Protein AF-A0A0J9E3T3-F1 (afdb_monomer)

Secondary structure (DSSP, 8-state):
-HHHHHHHHHHHHHHT-SPTTSPPHHHHHHHHHHHHHHHHHHHHHHHHHHTTTSTTHHHHHHHHHHHHHHHHHHHHHHHTT--

Organism: NCBI:txid1675527

Foldseek 3Di:
DLVVLLVVQVVCQVVCVDPPPDDRPSVVSVVVVVVLVVVLQVVLVVQLVVVPPDPVSVVSSVVSNVVSVVVVVVVSCVSVVHD

InterPro domains:
  IPR009739 Lysozyme inhibitor LprI-like, N-terminal [PF07007] (2-75)

Radius of gyration: 16.85 Å; Cα contacts (8 Å, |Δi|>4): 51; chains: 1; bounding box: 43×18×44 Å

pLDDT: mean 94.8, std 6.55, range [55.19, 98.81]

Nearest PDB structures (foldseek):
  1yd8-assembly2_G  TM=4.073E-01  e=3.487E+00  Homo sapiens
  1wr6-assembly3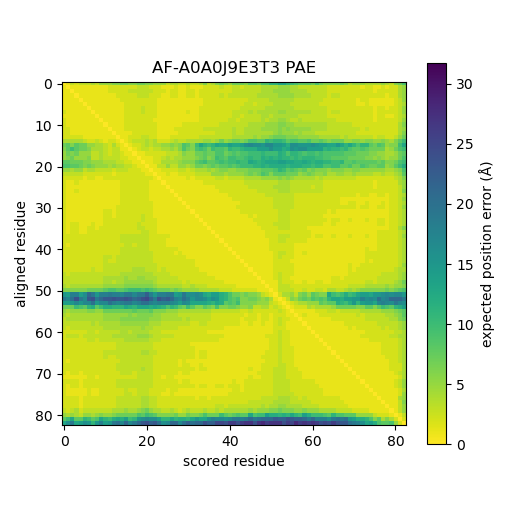_C  TM=3.804E-01  e=8.112E+00  Homo sapiens

Mean predicted aligned error: 3.54 Å

Sequence (83 aa):
MYRELRAQERREDASGGTPKGAPRQADLLRDMQRAWITFRDRTCDYERAQWGGGTGGGPAYTNCLMVQTAKQTIYLEQAMGYN

Solvent-accessible surface area (backbone atoms only — not comparable to full-atom values): 4602 Å² total; per-residue (Å²): 94,72,72,55,48,42,51,52,31,46,49,40,48,72,73,57,76,45,58,91,91,56,84,54,55,38,56,52,52,50,52,50,52,57,52,46,52,54,50,48,54,54,50,24,53,52,55,17,57,76,48,51,95,51,85,57,18,60,59,46,26,54,50,39,52,52,53,52,49,51,53,50,51,54,53,45,36,48,76,64,70,56,130

Structure (mmCIF, N/CA/C/O backbone):
data_AF-A0A0J9E3T3-F1
#
_entry.id   AF-A0A0J9E3T3-F1
#
loop_
_atom_site.group_PDB
_atom_site.id
_atom_site.type_symbol
_atom_site.label_atom_id
_atom_site.label_alt_id
_atom_site.label_comp_id
_atom_site.label_asym_id
_atom_site.label_entity_id
_atom_site.label_seq_id
_atom_site.pdbx_PDB_ins_code
_atom_site.Cartn_x
_atom_site.Cartn_y
_atom_site.Cartn_z
_atom_site.occupancy
_atom_site.B_iso_or_equiv
_atom_site.auth_seq_id
_atom_site.auth_comp_id
_atom_site.auth_asym_id
_atom_site.auth_atom_id
_atom_site.pdbx_PDB_model_num
ATOM 1 N N . MET A 1 1 ? 4.603 -1.831 13.021 1.00 91.00 1 MET A N 1
ATOM 2 C CA . MET A 1 1 ? 3.865 -0.857 12.187 1.00 91.00 1 MET A CA 1
ATOM 3 C C . MET A 1 1 ? 2.475 -1.345 11.782 1.00 91.00 1 MET A C 1
ATOM 5 O O . MET A 1 1 ? 1.590 -1.263 12.618 1.00 91.00 1 MET A O 1
ATOM 9 N N . TYR A 1 2 ? 2.223 -1.935 10.599 1.00 96.25 2 TYR A N 1
ATOM 10 C CA . TYR A 1 2 ? 0.834 -2.252 10.167 1.00 96.25 2 TYR A CA 1
ATOM 11 C C . TYR A 1 2 ? -0.010 -3.034 11.194 1.00 96.25 2 TYR A C 1
ATOM 13 O O . TYR A 1 2 ? -1.159 -2.684 11.455 1.00 96.25 2 TYR A O 1
ATOM 21 N N . ARG A 1 3 ? 0.541 -4.111 11.773 1.00 97.12 3 ARG A N 1
ATOM 22 C CA . ARG A 1 3 ? -0.195 -4.949 12.737 1.00 97.12 3 ARG A CA 1
ATOM 23 C C . ARG A 1 3 ? -0.550 -4.194 14.017 1.00 97.12 3 ARG A C 1
ATOM 25 O O . ARG A 1 3 ? -1.624 -4.436 14.562 1.00 97.12 3 ARG A O 1
ATOM 32 N N . GLU A 1 4 ? 0.342 -3.317 14.466 1.00 96.44 4 GLU A N 1
ATOM 33 C CA . GLU A 1 4 ? 0.168 -2.491 15.663 1.00 96.44 4 GLU A CA 1
ATOM 34 C C . GLU A 1 4 ? -0.873 -1.408 15.408 1.00 96.44 4 GLU A C 1
ATOM 36 O O . GLU A 1 4 ? -1.876 -1.387 16.115 1.00 96.44 4 GLU A O 1
ATOM 41 N N . LEU A 1 5 ? -0.717 -0.621 14.335 1.00 97.25 5 LEU A N 1
ATOM 42 C CA . LEU A 1 5 ? -1.704 0.386 13.944 1.00 97.25 5 LEU A CA 1
ATOM 43 C C . LEU A 1 5 ? -3.086 -0.250 13.778 1.00 97.25 5 LEU A C 1
ATOM 45 O O . LEU A 1 5 ? -4.054 0.182 14.385 1.00 97.25 5 LEU A O 1
ATOM 49 N N . ARG A 1 6 ? -3.193 -1.378 13.068 1.00 97.62 6 ARG A N 1
ATOM 50 C CA . ARG A 1 6 ? -4.483 -2.066 12.911 1.00 97.62 6 ARG A CA 1
ATOM 5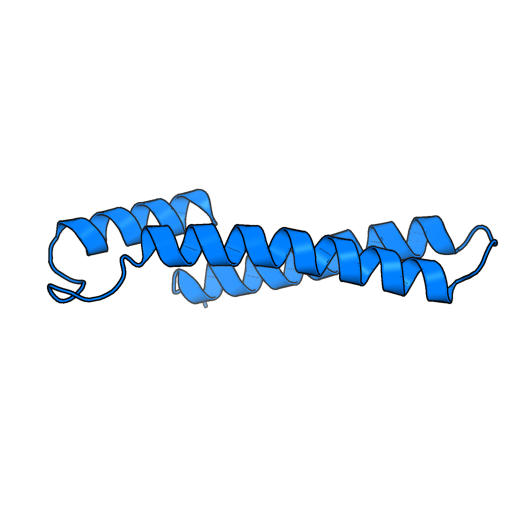1 C C . ARG A 1 6 ? -5.046 -2.612 14.225 1.00 97.62 6 ARG A C 1
ATOM 53 O O . ARG A 1 6 ? -6.257 -2.788 14.344 1.00 97.62 6 ARG A O 1
ATOM 60 N N . ALA A 1 7 ? -4.205 -2.948 15.200 1.00 97.50 7 ALA A N 1
ATOM 61 C CA . ALA A 1 7 ? -4.675 -3.328 16.528 1.00 97.50 7 ALA A CA 1
ATOM 62 C C . ALA A 1 7 ? -5.193 -2.116 17.312 1.00 97.50 7 ALA A C 1
ATOM 64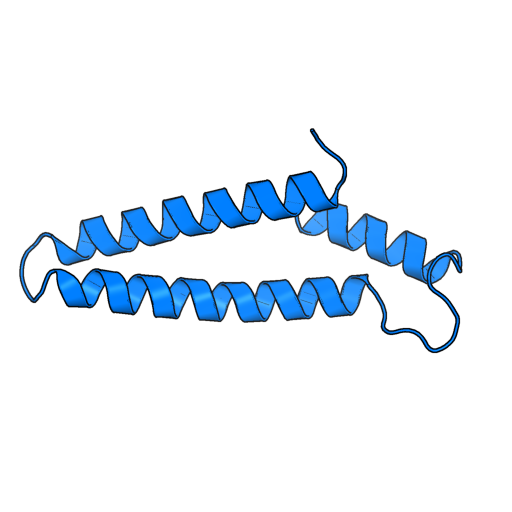 O O . ALA A 1 7 ? -6.222 -2.253 17.969 1.00 97.50 7 ALA A O 1
ATOM 65 N N . GLN A 1 8 ? -4.531 -0.964 17.204 1.00 95.19 8 GLN A N 1
ATOM 66 C CA . GLN A 1 8 ? -4.996 0.309 17.750 1.00 95.19 8 GLN A CA 1
ATOM 67 C C . GLN A 1 8 ? -6.337 0.714 17.132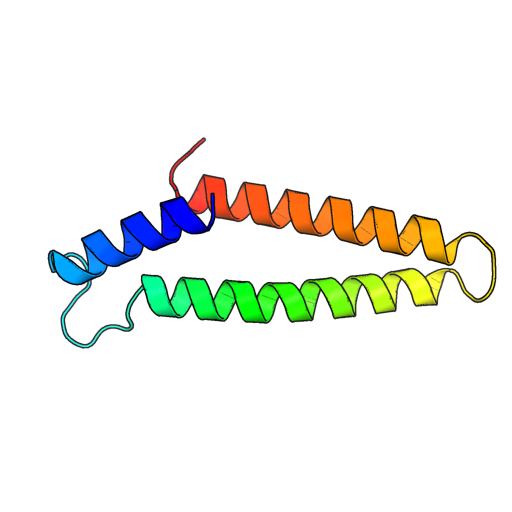 1.00 95.19 8 GLN A C 1
ATOM 69 O O . GLN A 1 8 ? -7.299 0.892 17.873 1.00 95.19 8 GLN A O 1
ATOM 74 N N . GLU A 1 9 ? -6.446 0.714 15.802 1.00 96.38 9 GLU A N 1
ATOM 75 C CA . GLU A 1 9 ? -7.694 1.054 15.111 1.00 96.38 9 GLU A CA 1
ATOM 76 C C . GLU A 1 9 ? -8.854 0.151 15.531 1.00 96.38 9 GLU A C 1
ATOM 78 O O . GLU A 1 9 ? -9.958 0.621 15.762 1.00 96.38 9 GLU A O 1
ATOM 83 N N . ARG A 1 10 ? -8.612 -1.154 15.730 1.00 97.31 10 ARG A N 1
ATOM 84 C CA . ARG A 1 10 ? -9.655 -2.066 16.235 1.00 97.31 10 ARG A CA 1
ATOM 85 C C . ARG A 1 10 ? -10.131 -1.712 17.643 1.00 97.31 10 ARG A C 1
ATOM 87 O O . ARG A 1 10 ? -11.292 -1.955 17.960 1.00 97.31 10 ARG A O 1
ATOM 94 N N . ARG A 1 11 ? -9.240 -1.210 18.502 1.00 96.00 11 ARG A N 1
ATOM 95 C CA . ARG A 1 11 ? -9.598 -0.795 19.866 1.00 96.00 11 ARG A CA 1
ATOM 96 C C . ARG A 1 11 ? -10.421 0.483 19.833 1.00 96.00 11 ARG A C 1
ATOM 98 O O . ARG A 1 11 ? -11.461 0.515 20.479 1.00 96.00 11 ARG A O 1
ATOM 105 N N . GLU A 1 12 ? -9.997 1.464 19.042 1.00 93.81 12 GLU A N 1
ATOM 106 C CA . GLU A 1 12 ? -10.742 2.708 18.822 1.00 93.81 12 GLU A CA 1
ATOM 107 C C . GLU A 1 12 ? -12.108 2.436 18.196 1.00 93.81 12 GLU A C 1
ATOM 109 O O . GLU A 1 12 ? -13.137 3.029 18.540 1.00 93.81 12 GLU A O 1
ATOM 114 N N . ASP A 1 13 ? -12.127 1.454 17.298 1.00 95.31 13 ASP A N 1
ATOM 115 C CA . ASP A 1 13 ? -13.337 1.050 16.643 1.00 95.31 13 ASP A CA 1
ATOM 116 C C . ASP A 1 13 ? -14.359 0.467 17.654 1.00 95.31 13 ASP A C 1
ATOM 118 O O . ASP A 1 13 ? -15.563 0.749 17.584 1.00 95.31 13 ASP A O 1
ATOM 122 N N . ALA A 1 14 ? -13.881 -0.332 18.611 1.00 94.75 14 ALA A N 1
ATOM 123 C CA . ALA A 1 14 ? -14.699 -0.996 19.623 1.00 94.75 14 ALA A CA 1
ATOM 124 C C . ALA A 1 14 ? -15.062 -0.104 20.826 1.00 94.75 14 ALA A C 1
ATOM 126 O O . ALA A 1 14 ? -16.097 -0.333 21.451 1.00 94.75 14 ALA A O 1
ATOM 127 N N . SER A 1 15 ? -14.241 0.899 21.156 1.00 94.44 15 SER A N 1
ATOM 128 C CA . SER A 1 15 ? -14.437 1.799 22.307 1.00 94.44 15 SER A CA 1
ATOM 129 C C . SER A 1 15 ? -15.488 2.890 22.069 1.00 94.44 15 SER A C 1
ATOM 131 O O . SER A 1 15 ? -15.873 3.583 23.008 1.00 94.44 15 SER A O 1
ATOM 133 N N . GLY A 1 16 ? -15.968 3.043 20.830 1.00 88.00 16 GLY A N 1
ATOM 134 C CA . GLY A 1 16 ? -16.904 4.100 20.440 1.00 88.00 16 GLY A CA 1
ATOM 135 C C . GLY A 1 16 ? -16.235 5.408 20.011 1.00 88.00 16 GLY A C 1
ATOM 136 O O . GLY A 1 16 ? -16.944 6.379 19.758 1.00 88.00 16 GLY A O 1
ATOM 137 N N . GLY A 1 17 ? -14.904 5.432 19.884 1.00 87.38 17 GLY A N 1
ATOM 138 C CA . GLY A 1 17 ? -14.168 6.582 19.350 1.00 87.38 17 GLY A CA 1
ATOM 139 C C . GLY A 1 17 ? -14.424 6.839 17.861 1.00 87.38 17 GLY A C 1
ATOM 140 O O . GLY A 1 17 ? -14.345 7.964 17.377 1.00 87.38 17 GLY A O 1
ATOM 141 N N . THR A 1 18 ? -14.858 5.809 17.132 1.00 90.06 18 THR A N 1
ATOM 142 C CA . THR A 1 18 ? -15.416 5.967 15.781 1.00 90.06 18 THR A CA 1
ATOM 143 C C . THR A 1 18 ? -16.939 6.155 15.852 1.00 90.06 18 THR A C 1
ATOM 145 O O . THR A 1 18 ? -17.624 5.292 16.418 1.00 90.06 18 THR A O 1
ATOM 148 N N . PRO A 1 19 ? -17.503 7.229 15.262 1.00 90.81 19 PRO A N 1
ATOM 149 C CA . PRO A 1 19 ? -18.940 7.493 15.295 1.00 90.81 19 PRO A CA 1
ATOM 150 C C . PRO A 1 19 ? -19.786 6.328 14.769 1.00 90.81 19 PRO A C 1
ATOM 152 O O . PRO A 1 19 ? -19.431 5.657 13.797 1.00 90.81 19 PRO A O 1
ATOM 155 N N . LYS A 1 20 ? -20.961 6.109 15.373 1.00 88.50 20 LYS A N 1
ATOM 156 C CA . LYS A 1 20 ? -21.914 5.104 14.880 1.00 88.50 20 LYS A CA 1
ATOM 157 C C . LYS A 1 20 ? -22.322 5.423 13.438 1.00 88.50 20 LYS A C 1
ATOM 159 O O . LYS A 1 20 ? -22.744 6.535 13.145 1.00 88.50 20 LYS A O 1
ATOM 164 N N . GLY A 1 21 ? -22.215 4.427 12.559 1.00 89.44 21 GLY A N 1
ATOM 165 C CA . GLY A 1 21 ? -22.510 4.560 11.128 1.00 89.44 21 GLY A CA 1
ATOM 166 C C . GLY A 1 21 ? -21.325 5.020 10.271 1.00 89.44 21 GLY A C 1
ATOM 167 O O . GLY A 1 21 ? -21.420 4.944 9.049 1.00 89.44 21 GLY A O 1
ATOM 168 N N . ALA A 1 22 ? -20.205 5.438 10.872 1.00 93.31 22 ALA A N 1
ATOM 169 C CA . ALA A 1 22 ? -18.980 5.702 10.126 1.00 93.31 22 ALA A CA 1
ATOM 170 C C . ALA A 1 22 ? -18.282 4.384 9.719 1.00 93.31 22 ALA A C 1
ATOM 172 O O . ALA A 1 22 ? -18.401 3.373 10.426 1.00 93.31 22 ALA A O 1
ATOM 173 N N . PRO A 1 23 ? -17.539 4.370 8.595 1.00 95.50 23 PRO A N 1
ATOM 174 C CA . PRO A 1 23 ? -16.693 3.241 8.224 1.00 95.50 23 PRO A CA 1
ATOM 175 C C . PRO A 1 23 ? -15.694 2.873 9.326 1.00 95.50 23 PRO A C 1
ATOM 177 O O . PRO A 1 23 ? -15.162 3.747 10.009 1.00 95.50 23 PRO A O 1
ATOM 180 N N . 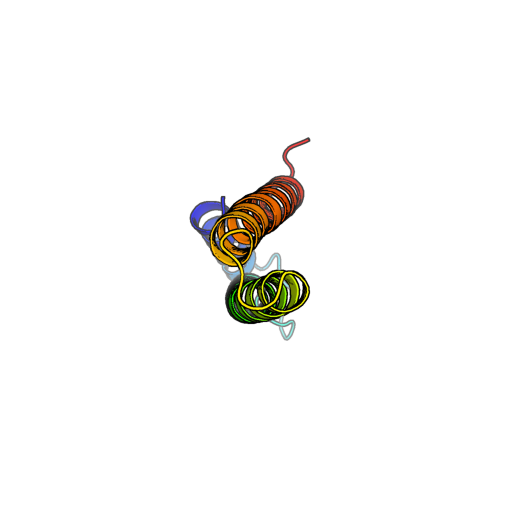ARG A 1 24 ? -15.403 1.575 9.473 1.00 95.62 24 ARG A N 1
ATOM 181 C CA . ARG A 1 24 ? -14.445 1.087 10.474 1.00 95.62 24 ARG A CA 1
ATOM 182 C C . ARG A 1 24 ? -13.014 1.392 10.054 1.00 95.62 24 ARG A C 1
ATOM 184 O O . ARG A 1 24 ? -12.595 0.992 8.964 1.00 95.62 24 ARG A O 1
ATOM 191 N N . GLN A 1 25 ? -12.252 2.036 10.930 1.00 96.00 25 GLN A N 1
ATOM 192 C CA . GLN A 1 25 ? -10.886 2.458 10.629 1.00 96.00 25 GLN A CA 1
ATOM 193 C C . GLN A 1 25 ? -9.979 1.251 10.355 1.00 96.00 25 GLN A C 1
ATOM 195 O O . GLN A 1 25 ? -9.222 1.241 9.382 1.00 96.00 25 GLN A O 1
ATOM 200 N N . ALA A 1 26 ? -10.122 0.166 11.123 1.00 97.19 26 ALA A N 1
ATOM 201 C CA . ALA A 1 26 ? -9.307 -1.035 10.954 1.00 97.19 26 ALA A CA 1
ATOM 202 C C . ALA A 1 26 ? -9.561 -1.789 9.637 1.00 97.19 26 ALA A C 1
ATOM 204 O O . ALA A 1 26 ? -8.669 -2.506 9.150 1.00 97.19 26 ALA A O 1
ATOM 205 N N . ASP A 1 27 ? -10.771 -1.677 9.084 1.00 97.88 27 ASP A N 1
ATOM 206 C CA . ASP A 1 27 ? -11.120 -2.254 7.785 1.00 97.88 27 ASP A CA 1
ATOM 207 C C . ASP A 1 27 ? -10.623 -1.366 6.648 1.00 97.88 27 ASP A C 1
ATOM 209 O O . ASP A 1 27 ? -9.949 -1.872 5.750 1.00 97.88 27 ASP A O 1
ATOM 213 N N . LEU A 1 28 ? -10.825 -0.048 6.741 1.00 98.00 28 LEU A N 1
ATOM 214 C CA . LEU A 1 28 ? -10.281 0.896 5.765 1.00 98.00 28 LEU A CA 1
ATOM 215 C C . LEU A 1 28 ? -8.750 0.828 5.686 1.00 98.00 28 LEU A C 1
ATOM 217 O O . LEU A 1 28 ? -8.194 0.795 4.589 1.00 98.00 28 LEU A O 1
ATOM 221 N N . LEU A 1 29 ? -8.055 0.706 6.821 1.00 98.12 29 LEU A N 1
ATOM 222 C CA . LEU A 1 29 ? -6.605 0.517 6.849 1.00 98.12 29 LEU A CA 1
ATOM 223 C C . LEU A 1 29 ? -6.182 -0.787 6.156 1.00 98.12 29 LEU A C 1
ATOM 225 O O . LEU A 1 29 ? -5.190 -0.811 5.428 1.00 98.12 29 LEU A O 1
ATOM 229 N N . ARG A 1 30 ? -6.913 -1.892 6.362 1.00 98.50 30 ARG A N 1
ATOM 230 C CA . ARG A 1 30 ? -6.637 -3.160 5.662 1.00 98.50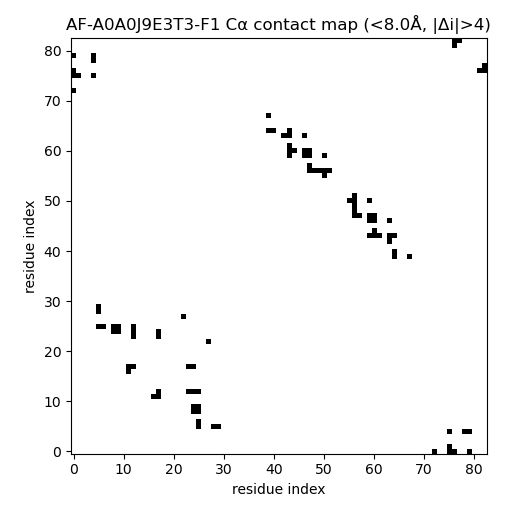 30 ARG A CA 1
ATOM 231 C C . ARG A 1 30 ? -6.792 -2.992 4.156 1.00 98.50 30 ARG A C 1
ATOM 233 O O . ARG A 1 30 ? -5.935 -3.466 3.410 1.00 98.50 30 ARG A O 1
ATOM 240 N N . ASP A 1 31 ? -7.882 -2.375 3.730 1.00 98.75 31 ASP A N 1
ATOM 241 C CA . ASP A 1 31 ? -8.212 -2.255 2.315 1.00 98.75 31 ASP A CA 1
ATOM 242 C C . ASP A 1 31 ? -7.227 -1.312 1.613 1.00 98.75 31 ASP A C 1
ATOM 244 O O . ASP A 1 31 ? -6.705 -1.656 0.552 1.00 98.75 31 ASP A O 1
ATOM 248 N N . MET A 1 32 ? -6.832 -0.220 2.274 1.00 98.56 32 MET A N 1
ATOM 249 C CA . MET A 1 32 ? -5.757 0.660 1.817 1.00 98.56 32 MET A CA 1
ATOM 250 C C . MET A 1 32 ? -4.412 -0.073 1.691 1.00 98.56 32 MET A C 1
ATOM 252 O O . MET A 1 32 ? -3.766 0.052 0.654 1.00 98.56 32 MET A O 1
ATOM 256 N N . GLN A 1 33 ? -4.004 -0.905 2.661 1.00 98.69 33 GLN A N 1
ATOM 257 C CA . GLN A 1 33 ? -2.761 -1.684 2.524 1.00 98.69 33 GLN A CA 1
ATOM 258 C C . GLN A 1 33 ? -2.800 -2.665 1.345 1.00 98.69 33 GLN A C 1
ATOM 260 O O . GLN A 1 33 ? -1.799 -2.847 0.655 1.00 98.69 33 GLN A O 1
ATOM 265 N N . ARG A 1 34 ? -3.947 -3.303 1.086 1.00 98.69 34 ARG A N 1
ATOM 266 C CA . ARG A 1 34 ? -4.109 -4.214 -0.062 1.00 98.69 34 ARG A CA 1
ATOM 267 C C . ARG A 1 34 ? -4.027 -3.469 -1.393 1.00 98.69 34 ARG A C 1
ATOM 269 O O . ARG A 1 34 ? -3.358 -3.938 -2.315 1.00 98.69 34 ARG A O 1
ATOM 276 N N . ALA A 1 35 ? -4.666 -2.304 -1.475 1.00 98.81 35 ALA A N 1
ATOM 277 C CA . ALA A 1 35 ? -4.569 -1.430 -2.637 1.00 98.81 35 ALA A CA 1
ATOM 278 C C . ALA A 1 35 ? -3.126 -0.940 -2.845 1.00 98.81 35 ALA A C 1
ATOM 280 O O . ALA A 1 35 ? -2.622 -0.982 -3.966 1.00 98.81 35 ALA A O 1
ATOM 281 N N . TRP A 1 36 ? -2.428 -0.571 -1.766 1.00 98.75 36 TRP A N 1
ATOM 282 C CA . TRP A 1 36 ? -1.025 -0.162 -1.811 1.00 98.75 36 TRP A CA 1
ATOM 283 C C . TRP A 1 36 ? -0.105 -1.262 -2.353 1.00 98.75 36 TRP A C 1
ATOM 285 O O . TRP A 1 36 ? 0.738 -0.964 -3.191 1.00 98.75 36 TRP A O 1
ATOM 295 N N . ILE A 1 37 ? -0.279 -2.527 -1.950 1.00 98.81 37 ILE A N 1
ATOM 296 C CA . ILE A 1 37 ? 0.518 -3.642 -2.501 1.00 98.81 37 ILE A CA 1
ATOM 297 C C . ILE A 1 37 ? 0.358 -3.709 -4.024 1.00 98.81 37 ILE A C 1
ATOM 299 O O . ILE A 1 37 ? 1.348 -3.788 -4.746 1.00 98.81 37 ILE A O 1
ATOM 303 N N . THR A 1 38 ? -0.880 -3.603 -4.515 1.00 98.75 38 THR A N 1
ATOM 304 C CA . THR A 1 38 ? -1.143 -3.605 -5.962 1.00 98.75 38 THR A CA 1
ATOM 305 C C . THR A 1 38 ? -0.488 -2.402 -6.640 1.00 98.75 38 THR A C 1
ATOM 307 O O . THR A 1 38 ? 0.160 -2.558 -7.671 1.00 98.75 38 THR A O 1
ATOM 310 N N . PHE A 1 39 ? -0.611 -1.207 -6.059 1.00 98.81 39 PHE A N 1
ATOM 311 C CA . PHE A 1 39 ? 0.043 -0.004 -6.572 1.00 98.81 39 PHE A CA 1
ATOM 312 C C . PHE A 1 39 ? 1.571 -0.148 -6.618 1.00 98.81 39 PHE A C 1
ATOM 314 O O . PHE A 1 39 ? 2.177 0.173 -7.639 1.00 98.81 39 PHE A O 1
ATOM 321 N N . ARG A 1 40 ? 2.190 -0.666 -5.550 1.00 98.81 40 ARG A N 1
ATOM 322 C CA . ARG A 1 40 ? 3.632 -0.927 -5.464 1.00 98.81 40 ARG A CA 1
ATOM 323 C C . ARG A 1 40 ? 4.072 -1.851 -6.589 1.00 98.81 40 ARG A C 1
ATOM 325 O O . ARG A 1 40 ? 4.991 -1.507 -7.321 1.00 98.81 40 ARG A O 1
ATOM 332 N N . ASP A 1 41 ? 3.403 -2.988 -6.737 1.00 98.81 41 ASP A N 1
ATOM 333 C CA . ASP A 1 41 ? 3.795 -4.004 -7.711 1.00 98.81 41 ASP A CA 1
ATOM 334 C C . ASP A 1 41 ? 3.68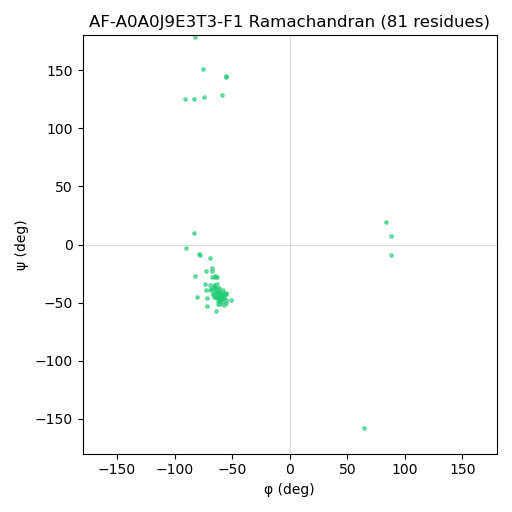0 -3.451 -9.141 1.00 98.81 41 ASP A C 1
ATOM 336 O O . ASP A 1 41 ? 4.626 -3.550 -9.918 1.00 98.81 41 ASP A O 1
ATOM 340 N N . ARG A 1 42 ? 2.588 -2.738 -9.463 1.00 98.81 42 ARG A N 1
ATOM 341 C CA . ARG A 1 42 ? 2.425 -2.083 -10.776 1.00 98.81 42 ARG A CA 1
ATOM 342 C C . ARG A 1 42 ? 3.419 -0.954 -11.020 1.00 98.81 42 ARG A C 1
ATOM 344 O O . ARG A 1 42 ? 3.888 -0.797 -12.145 1.00 98.81 42 ARG A O 1
ATOM 351 N N . THR A 1 43 ? 3.756 -0.188 -9.987 1.00 98.62 43 THR A N 1
ATOM 352 C CA . THR A 1 43 ? 4.777 0.862 -10.079 1.00 98.62 43 THR A CA 1
ATOM 353 C C . THR A 1 43 ? 6.142 0.255 -10.381 1.00 98.62 43 THR A C 1
ATOM 355 O O . THR A 1 43 ? 6.833 0.736 -11.273 1.00 98.62 43 THR A O 1
ATOM 358 N N . CYS A 1 44 ? 6.515 -0.826 -9.696 1.00 98.50 44 CYS A N 1
ATOM 359 C CA . CYS A 1 44 ? 7.821 -1.447 -9.887 1.00 98.50 44 CYS A CA 1
ATOM 360 C C . CYS A 1 44 ? 7.924 -2.210 -11.212 1.00 98.50 44 CYS A C 1
ATOM 362 O O . CYS A 1 44 ? 8.981 -2.173 -11.844 1.00 98.50 44 CYS A O 1
ATOM 364 N N . ASP A 1 45 ? 6.836 -2.824 -11.688 1.00 97.88 45 ASP A N 1
ATOM 365 C CA . ASP A 1 45 ? 6.760 -3.375 -13.047 1.00 97.88 45 ASP A CA 1
ATOM 366 C C . ASP A 1 45 ? 6.970 -2.283 -14.108 1.00 97.88 45 ASP A C 1
ATOM 368 O O . ASP A 1 45 ? 7.744 -2.466 -15.051 1.00 97.88 45 ASP A O 1
ATOM 372 N N . TYR A 1 46 ? 6.309 -1.132 -13.940 1.00 97.75 46 TYR A N 1
ATOM 373 C CA . TYR A 1 46 ? 6.471 0.016 -14.828 1.00 97.75 46 TYR A CA 1
ATOM 374 C C . TYR A 1 46 ? 7.909 0.545 -14.810 1.00 97.75 46 TYR A C 1
ATOM 376 O O . TYR A 1 46 ? 8.508 0.713 -15.870 1.00 97.75 46 TYR A O 1
ATOM 384 N N . GLU A 1 47 ? 8.489 0.746 -13.626 1.00 97.25 47 GLU A N 1
ATOM 385 C CA . GLU A 1 47 ? 9.858 1.245 -13.481 1.00 97.25 47 GLU A CA 1
ATOM 386 C C . GLU A 1 47 ? 10.855 0.282 -14.130 1.00 97.25 47 GLU A C 1
ATOM 388 O O . GLU A 1 47 ? 11.691 0.707 -14.920 1.00 97.25 47 GLU A O 1
ATOM 393 N N . ARG A 1 48 ? 10.704 -1.034 -13.926 1.00 96.75 48 ARG A N 1
ATOM 394 C CA . ARG A 1 48 ? 11.503 -2.055 -14.620 1.00 96.75 48 ARG A CA 1
ATOM 395 C C . ARG A 1 48 ? 11.418 -1.932 -16.142 1.00 96.75 48 ARG A C 1
ATOM 397 O O . ARG A 1 48 ? 12.443 -2.068 -16.809 1.00 96.75 48 ARG A O 1
ATOM 404 N N . ALA A 1 49 ? 10.230 -1.689 -16.697 1.00 95.81 49 ALA A N 1
ATOM 405 C CA . ALA A 1 49 ? 10.034 -1.582 -18.142 1.00 95.81 49 ALA A CA 1
ATOM 406 C C . ALA A 1 49 ? 10.796 -0.396 -18.761 1.00 95.81 49 ALA A C 1
ATOM 408 O O . ALA A 1 49 ? 11.220 -0.481 -19.914 1.00 95.81 49 ALA A O 1
ATOM 409 N N . GLN A 1 50 ? 11.048 0.669 -17.992 1.00 94.81 50 GLN A N 1
ATOM 410 C CA . GLN A 1 50 ? 11.829 1.826 -18.449 1.00 94.81 50 GLN A CA 1
ATOM 411 C C . GLN A 1 50 ? 13.311 1.496 -18.699 1.00 94.81 50 GLN A C 1
ATOM 413 O O . GLN A 1 50 ? 13.975 2.208 -19.447 1.00 94.81 50 GLN A O 1
ATOM 418 N N . TRP A 1 51 ? 13.825 0.403 -18.125 1.00 92.81 51 TRP A N 1
ATOM 419 C CA . TRP A 1 51 ? 15.211 -0.049 -18.310 1.00 92.81 51 TRP A CA 1
ATOM 420 C C . TRP A 1 51 ? 15.395 -1.009 -19.499 1.00 92.81 51 TRP A C 1
ATOM 422 O O . TRP A 1 51 ? 16.522 -1.409 -19.801 1.00 92.81 51 TRP A O 1
ATOM 432 N N . GLY A 1 52 ? 14.314 -1.383 -20.192 1.00 84.31 52 GLY A N 1
ATOM 433 C CA . GLY A 1 52 ? 14.358 -2.286 -21.345 1.00 84.31 52 GLY A CA 1
ATOM 434 C C . GLY A 1 52 ? 14.832 -3.712 -21.015 1.00 84.31 52 GLY A C 1
ATOM 435 O O . GLY A 1 52 ? 14.741 -4.180 -19.882 1.00 84.31 52 GLY A O 1
ATOM 436 N N . GLY A 1 53 ? 15.329 -4.433 -22.030 1.00 75.50 53 GLY A N 1
ATOM 437 C CA . GLY A 1 53 ? 15.754 -5.842 -21.930 1.00 75.50 53 GLY A CA 1
ATOM 438 C C . GLY A 1 53 ? 17.173 -6.078 -21.389 1.00 75.50 53 GLY A C 1
ATOM 439 O O . GLY A 1 53 ? 17.679 -7.193 -21.488 1.00 75.50 53 GLY A O 1
ATOM 440 N N . GLY A 1 54 ? 17.839 -5.042 -20.872 1.00 81.31 54 GLY A N 1
ATOM 441 C CA . GLY A 1 54 ? 19.199 -5.134 -20.332 1.00 81.31 54 GLY A CA 1
ATOM 442 C C . GLY A 1 54 ? 19.256 -5.642 -18.886 1.00 81.31 54 GLY A C 1
ATOM 443 O O . GLY A 1 54 ? 18.241 -5.855 -18.223 1.00 81.31 54 GLY A O 1
ATOM 444 N N . THR A 1 55 ? 20.468 -5.776 -18.346 1.00 88.00 55 THR A N 1
ATOM 445 C CA . THR A 1 55 ? 20.702 -6.241 -16.963 1.00 88.00 55 THR A CA 1
ATOM 446 C C . THR A 1 55 ? 20.253 -5.246 -15.884 1.00 88.00 55 THR A C 1
ATOM 448 O O . THR A 1 55 ? 20.151 -5.624 -14.719 1.00 88.00 55 THR A O 1
ATOM 451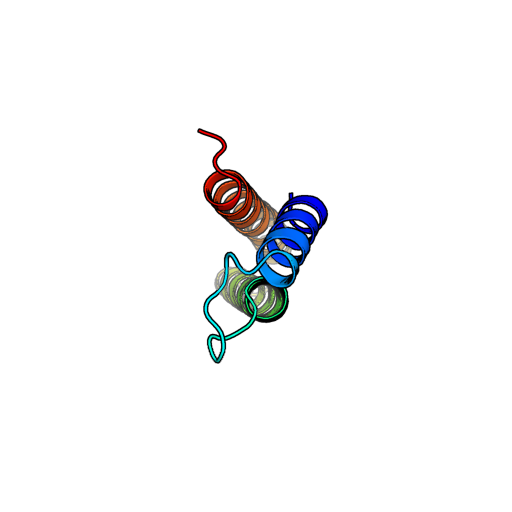 N N . GLY A 1 56 ? 19.935 -3.997 -16.251 1.00 93.06 56 GLY A N 1
ATOM 452 C CA . GLY A 1 56 ? 19.489 -2.948 -15.323 1.00 93.06 56 GLY A CA 1
ATOM 453 C C . GLY A 1 56 ? 18.064 -3.121 -14.781 1.00 93.06 56 GLY A C 1
ATOM 454 O O . GLY A 1 56 ? 17.767 -2.628 -13.695 1.00 93.06 56 GLY A O 1
ATOM 455 N N . GLY A 1 57 ? 17.193 -3.868 -15.472 1.00 96.19 57 GLY A N 1
ATOM 456 C CA . GLY A 1 57 ? 15.788 -4.004 -15.067 1.00 96.19 57 GLY A CA 1
ATOM 457 C C . GLY A 1 57 ? 15.588 -4.726 -13.728 1.00 96.19 57 GLY A C 1
ATOM 458 O O . GLY A 1 57 ? 14.695 -4.372 -12.960 1.00 96.19 57 GLY A O 1
ATOM 459 N N . GLY A 1 58 ? 16.431 -5.716 -13.416 1.00 94.69 58 GLY A N 1
ATOM 460 C CA . GLY A 1 58 ? 16.385 -6.426 -12.131 1.00 94.69 58 GLY A CA 1
ATOM 461 C C . GLY A 1 58 ? 16.701 -5.507 -10.942 1.00 94.69 58 GLY A C 1
ATOM 462 O O . GLY A 1 58 ? 15.862 -5.366 -10.051 1.00 94.69 58 GLY A O 1
ATOM 463 N N . PRO A 1 59 ? 17.871 -4.841 -10.926 1.00 96.56 59 PRO A N 1
ATOM 464 C CA . PRO A 1 59 ? 18.212 -3.854 -9.903 1.00 96.56 59 PRO A CA 1
ATOM 465 C C . PRO A 1 59 ? 17.190 -2.719 -9.770 1.00 96.56 59 PRO A C 1
ATOM 467 O O . PRO A 1 59 ? 16.840 -2.366 -8.646 1.00 96.56 59 PRO A O 1
ATOM 470 N N . ALA A 1 60 ? 16.666 -2.192 -10.884 1.00 97.12 60 ALA A N 1
ATOM 471 C CA . ALA A 1 60 ? 15.636 -1.152 -10.867 1.00 97.12 60 ALA A CA 1
ATOM 472 C C . ALA A 1 60 ? 14.363 -1.599 -10.130 1.00 97.12 60 ALA A C 1
ATOM 474 O O . ALA A 1 60 ? 13.880 -0.901 -9.241 1.00 97.12 60 ALA A O 1
ATOM 475 N N . TYR A 1 61 ? 13.870 -2.804 -10.434 1.00 97.44 61 TYR A N 1
ATOM 476 C CA . TYR A 1 61 ? 12.704 -3.385 -9.767 1.00 97.44 61 TYR A CA 1
ATOM 477 C C . TYR A 1 61 ? 12.923 -3.553 -8.255 1.00 97.44 61 TYR A C 1
ATOM 479 O O . TYR A 1 61 ? 12.088 -3.152 -7.445 1.00 97.44 61 TYR A O 1
ATOM 487 N N . THR A 1 62 ? 14.066 -4.114 -7.855 1.00 98.00 62 THR A N 1
ATOM 488 C CA . THR A 1 62 ? 14.383 -4.331 -6.435 1.00 98.00 62 THR A CA 1
ATOM 489 C C . THR A 1 62 ? 14.552 -3.011 -5.682 1.00 98.00 62 THR A C 1
ATOM 491 O O . THR A 1 62 ? 14.078 -2.884 -4.552 1.00 98.00 62 THR A O 1
ATOM 494 N N . ASN A 1 63 ? 15.175 -2.008 -6.309 1.00 98.25 63 ASN A N 1
ATOM 495 C CA . ASN A 1 63 ? 15.285 -0.669 -5.739 1.00 98.25 63 ASN A CA 1
ATOM 496 C C . ASN A 1 63 ? 13.903 -0.023 -5.550 1.00 98.25 63 ASN A C 1
ATOM 498 O O . ASN A 1 63 ? 13.622 0.500 -4.472 1.00 98.25 63 ASN A O 1
ATOM 502 N N . CYS A 1 64 ? 13.016 -0.133 -6.544 1.00 98.69 64 CYS A N 1
ATOM 503 C CA . CYS A 1 64 ? 11.633 0.328 -6.432 1.00 98.69 64 CYS A CA 1
ATOM 504 C C . CYS A 1 64 ? 10.920 -0.294 -5.229 1.00 98.69 64 CYS A C 1
ATOM 506 O O . CYS A 1 64 ? 10.344 0.421 -4.406 1.00 98.69 64 CYS A O 1
ATOM 508 N N . LEU A 1 65 ? 10.994 -1.623 -5.086 1.00 98.81 65 LEU A N 1
ATOM 509 C CA . LEU A 1 65 ? 10.364 -2.328 -3.971 1.00 98.81 65 LEU A CA 1
ATOM 510 C C . LEU A 1 65 ? 10.862 -1.810 -2.620 1.00 98.81 65 LEU A C 1
ATOM 512 O O . LEU A 1 65 ? 10.053 -1.580 -1.718 1.00 98.81 65 LEU A O 1
ATOM 516 N N . MET A 1 66 ? 12.174 -1.606 -2.487 1.00 98.75 66 MET A N 1
ATOM 517 C CA . MET A 1 66 ? 12.789 -1.082 -1.269 1.00 98.75 66 MET A CA 1
ATOM 518 C C . MET A 1 66 ? 12.283 0.332 -0.956 1.00 98.75 66 MET A C 1
ATOM 520 O O . MET A 1 66 ? 11.762 0.565 0.137 1.00 98.75 66 MET A O 1
ATOM 524 N N . VAL A 1 67 ? 12.324 1.246 -1.930 1.00 98.75 67 VAL A N 1
ATOM 525 C CA . VAL A 1 67 ? 11.890 2.641 -1.752 1.00 98.75 67 VAL A CA 1
ATOM 526 C C . VAL A 1 67 ? 10.394 2.739 -1.443 1.00 98.75 67 VAL A C 1
ATOM 528 O O . VAL A 1 67 ? 10.000 3.466 -0.531 1.00 98.75 67 VAL A O 1
ATOM 531 N N . GLN A 1 68 ? 9.541 2.013 -2.168 1.00 98.81 68 GLN A N 1
ATOM 532 C CA . GLN A 1 68 ? 8.093 2.033 -1.938 1.00 98.81 68 GLN A CA 1
ATOM 533 C C . GLN A 1 68 ? 7.722 1.445 -0.576 1.00 98.81 68 GLN A C 1
ATOM 535 O O . GLN A 1 68 ? 6.828 1.955 0.098 1.00 98.81 68 GLN A O 1
ATOM 540 N N . THR A 1 69 ? 8.429 0.401 -0.139 1.00 98.69 69 THR A N 1
ATOM 541 C CA . THR A 1 69 ? 8.234 -0.173 1.196 1.00 98.69 69 THR A CA 1
ATOM 542 C C . THR A 1 69 ? 8.664 0.809 2.284 1.00 98.69 69 THR A C 1
ATOM 544 O O . THR A 1 69 ? 7.925 0.989 3.247 1.00 98.69 69 THR A O 1
ATOM 547 N N . ALA A 1 70 ? 9.795 1.504 2.117 1.00 98.50 70 ALA A N 1
ATOM 548 C CA . ALA A 1 70 ? 10.243 2.526 3.064 1.00 98.50 70 ALA A CA 1
ATOM 549 C C . ALA A 1 70 ? 9.226 3.672 3.200 1.00 98.50 70 ALA A C 1
ATOM 551 O O . ALA A 1 70 ? 8.843 4.026 4.313 1.00 98.50 70 ALA A O 1
ATOM 552 N N . LYS A 1 71 ? 8.718 4.191 2.073 1.00 98.56 71 LYS A N 1
ATOM 553 C CA . LYS A 1 71 ? 7.663 5.221 2.062 1.00 98.56 71 LYS A CA 1
ATOM 554 C C . LYS A 1 71 ? 6.412 4.770 2.813 1.00 98.56 71 LYS A C 1
ATOM 556 O O . LYS A 1 71 ? 5.850 5.541 3.584 1.00 98.56 71 LYS A O 1
ATOM 561 N N . GLN A 1 72 ? 5.999 3.521 2.614 1.00 98.38 72 GLN A N 1
ATOM 562 C CA . GLN A 1 72 ? 4.826 2.984 3.291 1.00 98.38 72 GLN A CA 1
ATOM 563 C C . GLN A 1 72 ? 5.044 2.805 4.791 1.00 98.38 72 GLN A C 1
ATOM 565 O O . GLN A 1 72 ? 4.137 3.074 5.575 1.00 98.38 72 GLN A O 1
ATOM 570 N N . THR A 1 73 ? 6.234 2.371 5.203 1.00 97.62 73 THR A N 1
ATOM 571 C CA . THR A 1 73 ? 6.592 2.287 6.621 1.00 97.62 73 THR A CA 1
ATOM 572 C C . THR A 1 73 ? 6.493 3.656 7.285 1.00 97.62 73 THR A C 1
ATOM 574 O O . THR A 1 73 ? 5.787 3.769 8.281 1.00 97.62 73 THR A O 1
ATOM 577 N N . ILE A 1 74 ? 7.088 4.694 6.684 1.00 97.62 74 ILE A N 1
ATOM 578 C CA . ILE A 1 74 ? 7.029 6.071 7.202 1.00 97.62 74 ILE A CA 1
ATOM 579 C C . ILE A 1 74 ? 5.579 6.556 7.299 1.00 97.62 74 ILE A C 1
ATOM 581 O O . ILE A 1 74 ? 5.176 7.103 8.321 1.00 97.62 74 ILE A O 1
ATOM 585 N N . TYR A 1 75 ? 4.763 6.311 6.269 1.00 97.44 75 TYR A N 1
ATOM 586 C CA . TYR A 1 75 ? 3.340 6.659 6.305 1.00 97.44 75 TYR A CA 1
ATOM 587 C C . TYR A 1 75 ? 2.616 5.986 7.484 1.00 97.44 75 TYR A C 1
ATOM 589 O O . TYR A 1 75 ? 1.824 6.619 8.179 1.00 97.44 75 TYR A O 1
ATOM 597 N N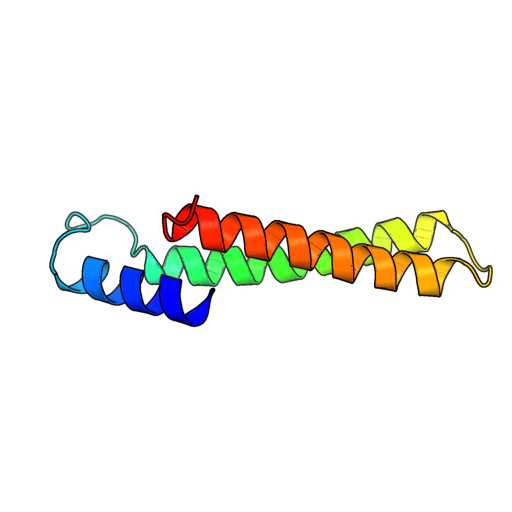 . LEU A 1 76 ? 2.887 4.699 7.728 1.00 97.44 76 LEU A N 1
ATOM 598 C CA . LEU A 1 76 ? 2.266 3.961 8.827 1.00 97.44 76 LEU A CA 1
ATOM 599 C C . LEU A 1 76 ? 2.751 4.433 10.202 1.00 97.44 76 LEU A C 1
ATOM 601 O O . LEU A 1 76 ? 1.955 4.444 11.134 1.00 97.44 76 LEU A O 1
ATOM 605 N N . GLU A 1 77 ? 4.017 4.822 10.334 1.00 96.00 77 GLU A N 1
ATOM 606 C CA . GLU A 1 77 ? 4.576 5.396 11.566 1.00 96.00 77 GLU A CA 1
ATOM 607 C C . GLU A 1 77 ? 3.946 6.753 11.890 1.00 96.00 77 GLU A C 1
ATOM 609 O O . GLU A 1 77 ? 3.494 6.971 13.015 1.00 96.00 77 GLU A O 1
ATOM 614 N N . GLN A 1 78 ? 3.814 7.620 10.885 1.00 95.62 78 GLN A N 1
ATOM 615 C CA . GLN A 1 78 ? 3.129 8.906 11.022 1.00 95.62 78 GLN A CA 1
ATOM 616 C C . GLN A 1 78 ? 1.658 8.720 11.406 1.00 95.62 78 GLN A C 1
ATOM 618 O O . GLN A 1 78 ? 1.156 9.410 12.290 1.00 95.62 78 GLN A O 1
ATOM 623 N N . ALA A 1 79 ? 0.970 7.745 10.801 1.00 94.25 79 ALA A N 1
ATOM 624 C CA . ALA A 1 79 ? -0.405 7.403 11.165 1.00 94.25 79 ALA A CA 1
ATOM 625 C C . ALA A 1 79 ? -0.527 6.854 12.600 1.00 94.25 79 ALA A C 1
ATOM 627 O O . ALA A 1 79 ? -1.568 7.015 13.229 1.00 94.25 79 ALA A O 1
ATOM 628 N N . MET A 1 80 ? 0.531 6.239 13.139 1.00 91.44 80 MET A N 1
ATOM 629 C CA . MET A 1 80 ? 0.607 5.825 14.547 1.00 91.44 80 MET A CA 1
ATOM 630 C C . MET A 1 80 ? 0.923 6.983 15.510 1.00 91.44 80 MET A C 1
ATOM 632 O O . MET A 1 80 ? 0.847 6.789 16.722 1.00 91.44 80 MET A O 1
ATOM 636 N N . GLY A 1 81 ? 1.258 8.174 15.004 1.00 87.69 81 GLY A N 1
ATOM 637 C CA . GLY A 1 81 ? 1.630 9.333 15.817 1.00 87.69 81 GLY A CA 1
ATOM 638 C C . GLY A 1 81 ? 3.100 9.360 16.249 1.00 87.69 81 GLY A C 1
ATOM 639 O O . GLY A 1 81 ? 3.433 10.058 17.206 1.00 87.69 81 GLY A O 1
ATOM 640 N N . TYR A 1 82 ? 3.978 8.610 15.575 1.00 73.75 82 TYR A N 1
ATOM 641 C CA . TYR A 1 82 ? 5.425 8.737 15.756 1.00 73.75 82 TYR A CA 1
ATOM 642 C C . TYR A 1 82 ? 5.958 9.888 14.885 1.00 73.75 82 TYR A C 1
ATOM 644 O O . TYR A 1 82 ? 5.713 9.908 13.677 1.00 73.75 82 TYR A O 1
ATOM 652 N N . ASN A 1 83 ? 6.662 10.838 15.517 1.00 55.19 83 ASN A N 1
ATOM 653 C CA . ASN A 1 83 ? 7.387 11.941 14.868 1.00 55.19 83 ASN A CA 1
ATOM 654 C C . ASN A 1 83 ? 8.883 11.640 14.812 1.00 55.19 83 ASN A C 1
ATOM 656 O O . ASN A 1 83 ? 9.431 11.281 15.880 1.00 55.19 83 ASN A O 1
#